Protein AF-A0A6B3E8D9-F1 (afdb_monomer)

Foldseek 3Di:
DKKFFPDDADDDDDDPDQAAAPVVVQVLLVQQLPFFPDPQSNQKDKDADPPHGHDWPDDDFFTWTWIAGPVGTIMIDTRGNDDDPCVLVVLVVVLVVLVPDPCVPDPDNDSTHMYDDPRGTD

Nearest PDB structures (foldseek):
  7e2d-assembly1_D  TM=2.843E-01  e=2.030E-01  Saccharomyces cerevisiae S288C
  3cue-assembly4_U  TM=2.759E-01  e=3.391E-01  unclassified
  6saw-assembly2_B  TM=3.234E-01  e=1.223E+00  Idiomarina sp. A28L
  5lly-assembly2_A  TM=3.400E-01  e=2.815E+00  Idiomarina sp. A28L
  5llw-assembly1_B  TM=3.382E-01  e=3.638E+00  Idiomarina sp. A28L

Structure (mmCIF, N/CA/C/O backbone):
data_AF-A0A6B3E8D9-F1
#
_entry.id   AF-A0A6B3E8D9-F1
#
loop_
_atom_site.group_PDB
_atom_site.id
_atom_site.type_symbol
_atom_site.label_atom_id
_atom_site.label_alt_id
_atom_site.label_comp_id
_atom_site.label_asym_id
_atom_site.label_entity_id
_atom_site.label_seq_id
_atom_site.pdbx_PDB_ins_code
_atom_site.Cartn_x
_atom_site.Cartn_y
_atom_site.Cartn_z
_atom_site.occupancy
_atom_site.B_iso_or_equiv
_atom_site.auth_seq_id
_atom_site.auth_comp_id
_atom_site.auth_asym_id
_atom_site.auth_atom_id
_atom_site.pdbx_PDB_model_num
ATOM 1 N N . MET A 1 1 ? 1.422 -7.094 -4.062 1.00 56.03 1 MET A N 1
ATOM 2 C CA . MET A 1 1 ? 1.363 -5.990 -3.077 1.00 56.03 1 MET A CA 1
ATOM 3 C C . MET A 1 1 ? 1.246 -6.602 -1.695 1.00 56.03 1 MET A C 1
ATOM 5 O O . MET A 1 1 ? 0.681 -7.675 -1.585 1.00 56.03 1 MET A O 1
ATOM 9 N N . ALA A 1 2 ? 1.763 -5.974 -0.646 1.00 54.03 2 ALA A N 1
ATOM 10 C CA . ALA A 1 2 ? 1.323 -6.332 0.703 1.00 54.03 2 ALA A CA 1
ATOM 11 C C . ALA A 1 2 ? 0.451 -5.210 1.257 1.00 54.03 2 ALA A C 1
ATOM 13 O O . ALA A 1 2 ? 0.807 -4.043 1.103 1.00 54.03 2 ALA A O 1
ATOM 14 N N . VAL A 1 3 ? -0.675 -5.566 1.863 1.00 51.75 3 VAL A N 1
ATOM 15 C CA . VAL A 1 3 ? -1.565 -4.630 2.547 1.00 51.75 3 VAL A CA 1
ATOM 16 C C . VAL A 1 3 ? -1.597 -5.002 4.023 1.00 51.75 3 VAL A C 1
ATOM 18 O O . VAL A 1 3 ? -1.634 -6.177 4.382 1.00 51.75 3 VAL A O 1
ATOM 21 N N . SER A 1 4 ? -1.534 -3.997 4.885 1.00 42.72 4 SER A N 1
ATOM 22 C CA . SER A 1 4 ? -1.821 -4.170 6.307 1.00 42.72 4 SER A CA 1
ATOM 23 C C . SER A 1 4 ? -3.238 -3.677 6.559 1.00 42.72 4 SER A C 1
ATOM 25 O O . SER A 1 4 ? -3.569 -2.570 6.136 1.00 42.72 4 SER A O 1
A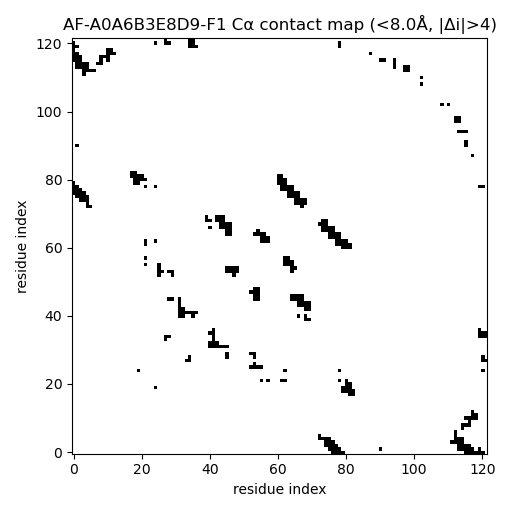TOM 27 N N . ALA A 1 5 ? -4.065 -4.546 7.132 1.00 44.09 5 ALA A N 1
ATOM 28 C CA . ALA A 1 5 ? -5.522 -4.491 7.114 1.00 44.09 5 ALA A CA 1
ATOM 29 C C . ALA A 1 5 ? -6.059 -5.389 8.228 1.00 44.09 5 ALA A C 1
ATOM 31 O O . ALA A 1 5 ? -5.557 -6.502 8.350 1.00 44.09 5 ALA A O 1
ATOM 32 N N . GLY A 1 6 ? -7.077 -4.967 8.979 1.00 41.78 6 GLY A N 1
ATOM 33 C CA . GLY A 1 6 ? -7.736 -5.868 9.927 1.00 41.78 6 GLY A CA 1
ATOM 34 C C . GLY A 1 6 ? -8.496 -6.984 9.199 1.00 41.78 6 GLY A C 1
ATOM 35 O O . GLY A 1 6 ? -9.549 -6.715 8.632 1.00 41.78 6 GLY A O 1
ATOM 36 N N . GLY A 1 7 ? -7.985 -8.219 9.245 1.00 40.53 7 GLY A N 1
ATOM 37 C CA . GLY A 1 7 ? -8.698 -9.442 8.834 1.00 40.53 7 GLY A CA 1
ATOM 38 C C . GLY A 1 7 ? -8.670 -9.888 7.349 1.00 40.53 7 GLY A C 1
ATOM 39 O O . GLY A 1 7 ? -9.105 -9.181 6.450 1.00 40.53 7 GLY A O 1
ATOM 40 N N . HIS A 1 8 ? -8.314 -11.171 7.163 1.00 40.09 8 HIS A N 1
ATOM 41 C CA . HIS A 1 8 ? -8.635 -12.093 6.042 1.00 40.09 8 HIS A CA 1
ATOM 42 C C . HIS A 1 8 ? -7.987 -11.874 4.640 1.00 40.09 8 HIS A C 1
ATOM 44 O O . HIS A 1 8 ? -7.452 -10.815 4.316 1.00 40.09 8 HIS A O 1
ATOM 50 N N . SER A 1 9 ? -7.888 -12.961 3.846 1.00 39.97 9 SER A N 1
ATOM 51 C CA . SER A 1 9 ? -6.823 -13.164 2.829 1.00 39.97 9 SER A CA 1
ATOM 52 C C . SER A 1 9 ? -7.181 -14.130 1.664 1.00 39.97 9 SER A C 1
ATOM 54 O O . SER A 1 9 ? -8.000 -15.024 1.844 1.00 39.97 9 SER A O 1
ATOM 56 N N . THR A 1 10 ? -6.552 -13.984 0.472 1.00 37.72 10 THR A N 1
ATOM 57 C CA . THR A 1 10 ? -6.539 -14.952 -0.678 1.00 37.72 10 THR A CA 1
ATOM 58 C C . THR A 1 10 ? -5.348 -14.719 -1.663 1.00 37.72 10 THR A C 1
ATOM 60 O O . THR A 1 10 ? -4.707 -13.670 -1.610 1.00 37.72 10 THR A O 1
ATOM 63 N N . THR A 1 11 ? -5.026 -15.688 -2.554 1.00 44.22 11 THR A N 1
ATOM 64 C CA . THR A 1 11 ? -3.674 -15.899 -3.177 1.00 44.22 11 THR A CA 1
ATOM 65 C C . THR A 1 11 ? -3.668 -16.201 -4.708 1.00 44.22 11 THR A C 1
ATOM 67 O O . THR A 1 11 ? -4.692 -16.614 -5.248 1.00 44.22 11 THR A O 1
ATOM 70 N N . GLY A 1 12 ? -2.508 -16.086 -5.397 1.00 35.38 12 GLY A N 1
ATOM 71 C CA . GLY A 1 12 ? -2.201 -16.568 -6.774 1.00 35.38 12 GLY A CA 1
ATOM 72 C C . GLY A 1 12 ? -1.876 -15.444 -7.787 1.00 35.38 12 GLY A C 1
ATOM 73 O O . GLY A 1 12 ? -2.414 -14.348 -7.659 1.00 35.38 12 GLY A O 1
ATOM 74 N N . ALA A 1 13 ? -1.070 -15.572 -8.857 1.00 40.97 13 ALA A N 1
ATOM 75 C CA . ALA A 1 13 ? -0.040 -16.544 -9.288 1.00 40.97 13 ALA A CA 1
ATOM 76 C C . ALA A 1 13 ? 0.950 -15.830 -10.279 1.00 40.97 13 ALA A C 1
ATOM 78 O O . ALA A 1 13 ? 0.708 -14.669 -10.622 1.00 40.97 13 ALA A O 1
ATOM 79 N N . SER A 1 14 ? 2.044 -16.454 -10.777 1.00 37.12 14 SER A N 1
ATOM 80 C CA . SER A 1 14 ? 3.209 -15.734 -11.380 1.00 37.12 14 SER A CA 1
ATOM 81 C C . SER A 1 14 ? 3.534 -15.945 -12.885 1.00 37.12 14 SER A C 1
ATOM 83 O O . SER A 1 14 ? 3.219 -16.967 -13.482 1.00 37.12 14 SER A O 1
ATOM 85 N N . GLY A 1 15 ? 4.240 -14.965 -13.466 1.00 38.22 15 GLY A N 1
ATOM 86 C CA . GLY A 1 15 ? 4.851 -14.914 -14.809 1.00 38.22 15 GLY A CA 1
ATOM 87 C C . GLY A 1 15 ? 5.818 -13.714 -14.866 1.00 38.22 15 GLY A C 1
ATOM 88 O O . GLY A 1 15 ? 5.693 -12.845 -14.002 1.00 38.22 15 GLY A O 1
ATOM 89 N N . VAL A 1 16 ? 6.782 -13.648 -15.806 1.00 46.34 16 VAL A N 1
ATOM 90 C CA . VAL A 1 16 ? 7.866 -12.623 -15.806 1.00 46.34 16 VAL A CA 1
ATOM 91 C C . VAL A 1 16 ? 7.307 -11.205 -15.998 1.00 46.34 16 VAL A C 1
ATOM 93 O O . VAL A 1 16 ? 7.222 -10.667 -17.100 1.00 46.34 16 VAL A O 1
ATOM 96 N N . ARG A 1 17 ? 6.898 -10.600 -14.882 1.00 53.25 17 ARG A N 1
ATOM 97 C CA . ARG A 1 17 ? 6.308 -9.270 -14.790 1.00 53.25 17 ARG A CA 1
ATOM 98 C C . ARG A 1 17 ? 7.426 -8.249 -14.640 1.00 53.25 17 ARG A C 1
ATOM 100 O O . ARG A 1 17 ? 8.130 -8.234 -13.633 1.00 53.25 17 ARG A O 1
ATOM 107 N N . LYS A 1 18 ? 7.540 -7.333 -15.602 1.00 69.06 18 LYS A N 1
ATOM 108 C CA . LYS A 1 18 ? 8.260 -6.076 -15.381 1.00 69.06 18 LYS A CA 1
ATOM 109 C C . LYS A 1 18 ? 7.515 -5.327 -14.271 1.00 69.06 18 LYS A C 1
ATOM 111 O O . LYS A 1 18 ? 6.381 -4.906 -14.479 1.00 69.06 18 LYS A O 1
ATOM 116 N N . PHE A 1 19 ? 8.109 -5.243 -13.081 1.00 78.6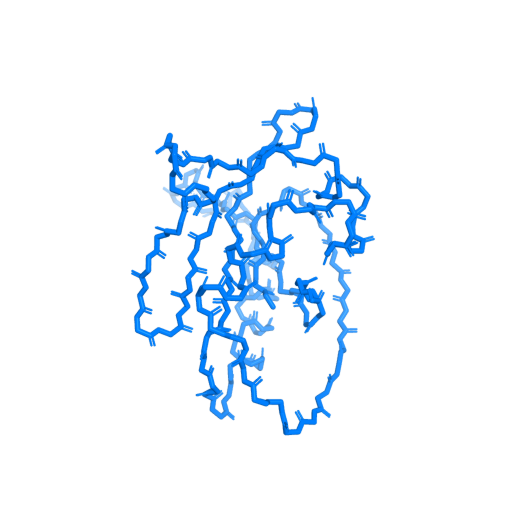9 19 PHE A N 1
ATOM 117 C CA . PHE A 1 19 ? 7.445 -4.644 -11.922 1.00 78.69 19 PHE A CA 1
ATOM 118 C C . PHE A 1 19 ? 7.119 -3.160 -12.187 1.00 78.69 19 PHE A C 1
ATOM 120 O O . PHE A 1 19 ? 7.975 -2.454 -12.732 1.00 78.69 19 PHE A O 1
ATOM 127 N N . PRO A 1 20 ? 5.920 -2.672 -11.809 1.00 87.06 20 PRO A N 1
ATOM 128 C CA . PRO A 1 20 ? 5.577 -1.260 -11.932 1.00 87.06 20 PRO A CA 1
ATOM 129 C C . PRO A 1 20 ? 6.521 -0.379 -11.110 1.00 87.06 20 PRO A C 1
ATOM 131 O O . PRO A 1 20 ? 6.980 -0.756 -10.029 1.00 87.06 20 PRO A O 1
ATOM 134 N N . THR A 1 21 ? 6.806 0.823 -11.605 1.00 89.25 21 THR A N 1
ATOM 135 C CA . THR A 1 21 ? 7.598 1.797 -10.846 1.00 89.25 21 THR A CA 1
ATOM 136 C C . THR A 1 21 ? 6.767 2.422 -9.722 1.00 89.25 21 THR A C 1
ATOM 138 O O . THR A 1 21 ? 5.537 2.378 -9.732 1.00 89.25 21 THR A O 1
ATOM 141 N N . GLY A 1 22 ? 7.430 3.085 -8.768 1.00 88.31 22 GLY A N 1
ATOM 142 C CA . GLY A 1 22 ? 6.733 3.874 -7.746 1.00 88.31 22 GLY A CA 1
ATOM 143 C C . GLY A 1 22 ? 5.823 4.963 -8.335 1.00 88.31 22 GLY A C 1
ATOM 144 O O . GLY A 1 22 ? 4.793 5.266 -7.741 1.00 88.31 22 GLY A O 1
ATOM 145 N N . ALA A 1 23 ? 6.165 5.494 -9.517 1.00 90.44 23 ALA A N 1
ATOM 146 C CA . ALA A 1 23 ? 5.342 6.457 -10.244 1.00 90.44 23 ALA A CA 1
ATOM 147 C C . ALA A 1 23 ? 4.082 5.807 -10.837 1.00 90.44 23 ALA A C 1
ATOM 149 O O . ALA A 1 23 ? 3.002 6.353 -10.661 1.00 90.44 23 ALA A O 1
ATOM 150 N N . ASN A 1 24 ? 4.184 4.611 -11.433 1.00 91.00 24 ASN A N 1
ATOM 151 C CA . ASN A 1 24 ? 3.007 3.890 -11.947 1.00 91.00 24 ASN A CA 1
ATOM 152 C C . ASN A 1 24 ? 2.016 3.545 -10.825 1.00 91.00 24 ASN A C 1
ATOM 154 O O . ASN A 1 24 ? 0.810 3.669 -10.999 1.00 91.00 24 ASN A O 1
ATOM 158 N N . TYR A 1 25 ? 2.516 3.178 -9.640 1.00 92.25 25 TYR A N 1
ATOM 159 C CA . TYR A 1 25 ? 1.650 2.998 -8.475 1.00 92.25 25 TYR A CA 1
ATOM 160 C C . TYR A 1 25 ? 1.014 4.312 -8.001 1.00 92.25 25 TYR A C 1
ATOM 162 O O . TYR A 1 25 ? -0.150 4.307 -7.622 1.00 92.25 25 TYR A O 1
ATOM 170 N N . ALA A 1 26 ? 1.740 5.435 -8.023 1.00 92.38 26 ALA A N 1
ATOM 171 C CA . ALA A 1 26 ? 1.182 6.742 -7.667 1.00 92.38 26 ALA A CA 1
ATOM 172 C C . ALA A 1 26 ? 0.161 7.261 -8.700 1.00 92.38 26 ALA A C 1
ATOM 174 O O . ALA A 1 26 ? -0.741 8.009 -8.344 1.00 92.38 26 ALA A O 1
ATOM 175 N N . GLU A 1 27 ? 0.286 6.867 -9.964 1.00 92.88 27 GLU A N 1
ATOM 176 C CA . GLU A 1 27 ? -0.687 7.125 -11.027 1.00 92.88 27 GLU A CA 1
ATOM 177 C C . GLU A 1 27 ? -1.970 6.316 -10.796 1.00 92.88 27 GLU A C 1
ATOM 179 O O . GLU A 1 27 ? -3.033 6.897 -10.590 1.00 92.88 27 GLU A O 1
ATOM 184 N N . ALA A 1 28 ? -1.867 4.988 -10.687 1.00 92.12 28 ALA A N 1
ATOM 185 C CA . ALA A 1 28 ? -3.018 4.113 -10.454 1.00 92.12 28 ALA A CA 1
ATOM 186 C C . ALA A 1 28 ? -3.761 4.420 -9.134 1.00 92.12 28 ALA A C 1
ATOM 188 O O . ALA A 1 28 ? -4.987 4.349 -9.071 1.00 92.12 28 ALA A O 1
ATOM 189 N N . LEU A 1 29 ? -3.047 4.830 -8.078 1.00 93.00 29 LEU A N 1
ATOM 190 C CA . LEU A 1 29 ? -3.635 5.213 -6.785 1.00 93.00 29 LEU A CA 1
ATOM 191 C C . LEU A 1 29 ? -4.333 6.589 -6.777 1.00 93.00 29 LEU A C 1
ATOM 193 O O . LEU A 1 29 ? -4.850 6.989 -5.731 1.00 93.00 29 LEU A O 1
ATOM 197 N N . GLN A 1 30 ? -4.376 7.310 -7.903 1.00 92.69 30 GLN A N 1
ATOM 198 C CA . GLN A 1 30 ? -5.319 8.424 -8.095 1.00 92.69 30 GLN A CA 1
ATOM 199 C C . GLN A 1 30 ? -6.747 7.927 -8.369 1.00 92.69 30 GLN A C 1
ATOM 201 O O . GLN A 1 30 ? -7.691 8.668 -8.112 1.00 92.69 30 GLN A O 1
ATOM 206 N N . HIS A 1 31 ? -6.891 6.664 -8.794 1.00 92.12 31 HIS A N 1
ATOM 207 C CA . HIS A 1 31 ? -8.161 5.998 -9.091 1.00 92.12 31 HIS A CA 1
ATOM 208 C C . HIS A 1 31 ? -8.307 4.663 -8.327 1.00 92.12 31 HIS A C 1
ATOM 210 O O . HIS A 1 31 ? -8.300 3.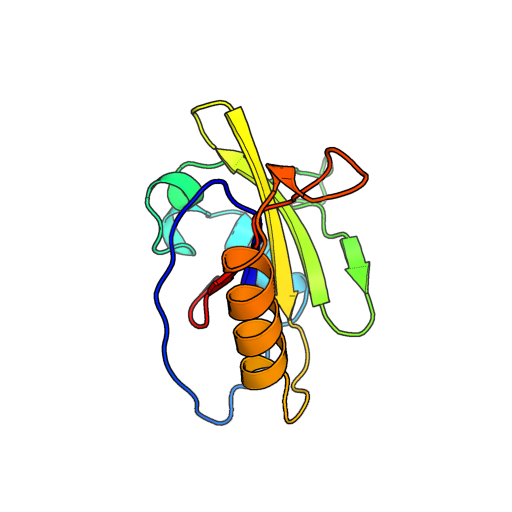592 -8.950 1.00 92.12 31 HIS A O 1
ATOM 216 N N . PRO A 1 32 ? -8.409 4.674 -6.976 1.00 90.88 32 PRO A N 1
ATOM 217 C CA . PRO A 1 32 ? -8.586 3.460 -6.168 1.00 90.88 32 PRO A CA 1
ATOM 218 C C . PRO A 1 32 ? -9.728 2.556 -6.654 1.00 90.88 32 PRO A C 1
ATOM 220 O O . PRO A 1 32 ? -9.607 1.331 -6.627 1.00 90.88 32 PRO A O 1
ATOM 223 N N . GLU A 1 33 ? -10.807 3.159 -7.151 1.00 89.88 33 GLU A N 1
ATOM 224 C CA . GLU A 1 33 ? -11.996 2.497 -7.682 1.00 89.88 33 GLU A CA 1
ATOM 225 C C . GLU A 1 33 ? -11.728 1.637 -8.927 1.00 89.88 33 GLU A C 1
ATOM 227 O O . GLU A 1 33 ? -12.473 0.692 -9.184 1.00 89.88 33 GLU A O 1
ATOM 232 N N . LEU A 1 34 ? -10.662 1.937 -9.678 1.00 88.38 34 LEU A N 1
ATOM 233 C CA . LEU A 1 34 ? -10.251 1.189 -10.869 1.00 88.38 34 LEU A CA 1
ATOM 234 C C . LEU A 1 34 ? -9.123 0.196 -10.576 1.00 88.38 34 LEU A C 1
ATOM 236 O O . LEU A 1 34 ? -9.024 -0.833 -11.242 1.00 88.38 34 LEU A O 1
ATOM 240 N N . CYS A 1 35 ? -8.255 0.506 -9.609 1.00 87.50 35 CYS A N 1
ATOM 241 C CA . CYS A 1 35 ? -6.997 -0.213 -9.435 1.00 87.50 35 CYS A CA 1
ATOM 242 C C . CYS A 1 35 ? -7.019 -1.294 -8.340 1.00 87.50 35 CYS A C 1
ATOM 244 O O . CYS A 1 35 ? -6.141 -2.156 -8.338 1.00 87.50 35 CYS A O 1
ATOM 246 N N . PHE A 1 36 ? -8.022 -1.313 -7.453 1.00 87.69 36 PHE A N 1
ATOM 247 C CA . PHE A 1 36 ? -8.215 -2.377 -6.458 1.00 87.69 36 PHE A CA 1
ATOM 248 C C . PHE A 1 36 ? -9.317 -3.374 -6.844 1.00 87.69 36 PHE A C 1
ATOM 250 O O . PHE A 1 36 ? -10.286 -3.034 -7.517 1.00 87.69 36 PHE A O 1
ATOM 257 N N . ARG A 1 37 ? -9.202 -4.617 -6.351 1.00 84.38 37 ARG A N 1
ATOM 258 C CA . ARG A 1 37 ? -10.282 -5.632 -6.385 1.00 84.38 37 ARG A CA 1
ATOM 259 C C . ARG A 1 37 ? -11.087 -5.712 -5.087 1.00 84.38 37 ARG A C 1
ATOM 261 O O . ARG A 1 37 ? -12.202 -6.218 -5.094 1.00 84.38 37 ARG A O 1
ATOM 268 N N . ASP A 1 38 ? -10.493 -5.261 -3.989 1.00 85.12 38 ASP A N 1
ATOM 269 C CA . ASP A 1 38 ? -11.114 -5.205 -2.670 1.00 85.12 38 ASP A CA 1
ATOM 270 C C . ASP A 1 38 ? -12.060 -3.997 -2.597 1.00 85.12 38 ASP A C 1
ATOM 272 O O . ASP A 1 38 ? -11.665 -2.877 -2.930 1.00 85.12 38 ASP A O 1
ATOM 276 N N . ALA A 1 39 ? -13.313 -4.230 -2.199 1.00 85.69 39 ALA A N 1
ATOM 277 C CA . ALA A 1 39 ? -14.375 -3.226 -2.253 1.00 85.69 39 ALA A CA 1
ATOM 278 C C . ALA A 1 39 ? -14.196 -2.082 -1.239 1.00 85.69 39 ALA A C 1
ATOM 280 O O . ALA A 1 39 ? -14.687 -0.974 -1.481 1.00 85.69 39 ALA A O 1
ATOM 281 N N . ASP A 1 40 ? -13.488 -2.322 -0.134 1.00 86.06 40 ASP A N 1
ATOM 282 C CA . ASP A 1 40 ? -13.205 -1.296 0.865 1.00 86.06 40 ASP A CA 1
ATOM 283 C C . ASP A 1 40 ? -12.003 -0.457 0.424 1.00 86.06 40 ASP A C 1
ATOM 285 O O . ASP A 1 40 ? -12.075 0.776 0.453 1.00 86.06 40 ASP A O 1
ATOM 289 N N . LEU A 1 41 ? -10.954 -1.090 -0.122 1.00 88.06 41 LEU A N 1
ATOM 290 C CA . LEU A 1 41 ? -9.825 -0.381 -0.740 1.00 88.06 41 LEU A CA 1
ATOM 291 C C . LEU A 1 41 ? -10.254 0.470 -1.947 1.00 88.06 41 LEU A C 1
ATOM 293 O O . LEU A 1 41 ? -9.820 1.617 -2.054 1.00 88.06 41 LEU A O 1
ATOM 297 N N . GLN A 1 42 ? -11.152 -0.031 -2.805 1.00 90.88 42 GLN A N 1
ATOM 298 C CA . GLN A 1 42 ? -11.749 0.729 -3.919 1.00 90.88 42 GLN A CA 1
ATOM 299 C C . GLN A 1 42 ? -12.428 2.030 -3.469 1.00 90.88 42 GLN A C 1
ATOM 301 O O . GLN A 1 42 ? -12.528 2.985 -4.234 1.00 90.88 42 GLN A O 1
ATOM 306 N N . ARG A 1 43 ? -12.933 2.066 -2.232 1.00 91.25 43 ARG A N 1
ATOM 307 C CA . ARG A 1 43 ? -13.659 3.204 -1.650 1.00 91.25 43 ARG A CA 1
ATOM 308 C C . ARG A 1 43 ? -12.801 4.021 -0.684 1.00 91.25 43 ARG A C 1
ATOM 310 O O . ARG A 1 43 ? -13.331 4.931 -0.039 1.00 91.25 43 ARG A O 1
ATOM 317 N N . GLY A 1 44 ? -11.518 3.683 -0.559 1.00 91.12 44 GLY A N 1
ATOM 318 C CA . GLY A 1 44 ? -10.581 4.290 0.371 1.00 91.12 44 GLY A CA 1
ATOM 319 C C . GLY A 1 44 ? -9.876 5.527 -0.176 1.00 91.12 44 GLY A C 1
ATOM 320 O O . GLY A 1 44 ? -9.536 5.631 -1.351 1.00 91.12 44 GLY A O 1
ATOM 321 N N . THR A 1 45 ? -9.594 6.465 0.720 1.00 94.75 45 THR A N 1
ATOM 322 C CA . THR A 1 45 ? -8.871 7.701 0.424 1.00 94.75 45 THR A CA 1
ATOM 323 C C . THR A 1 45 ? -7.371 7.473 0.577 1.00 94.75 45 THR A C 1
ATOM 325 O O . THR A 1 45 ? -6.867 7.289 1.690 1.00 94.75 45 THR A O 1
ATOM 328 N N . VAL A 1 46 ? -6.629 7.526 -0.529 1.00 94.81 46 VAL A N 1
ATOM 329 C CA . VAL A 1 46 ? -5.158 7.507 -0.512 1.00 94.81 46 VAL A CA 1
ATOM 330 C C . VAL A 1 46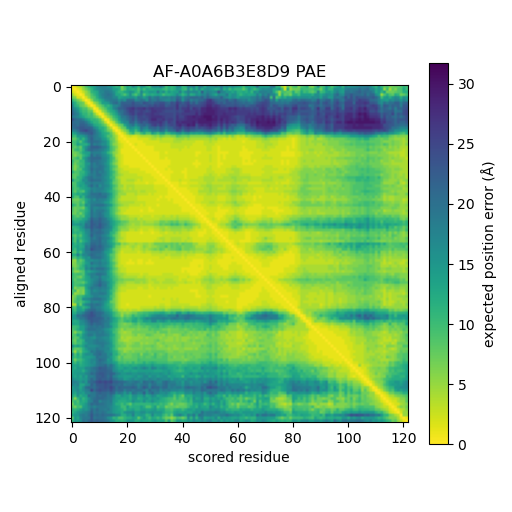 ? -4.629 8.857 -0.020 1.00 94.81 46 VAL A C 1
ATOM 332 O O . VAL A 1 46 ? -5.072 9.917 -0.464 1.00 94.81 46 VAL A O 1
ATOM 335 N N . ARG A 1 47 ? -3.652 8.839 0.892 1.00 95.12 47 ARG A N 1
ATOM 336 C CA . ARG A 1 47 ? -3.003 10.045 1.421 1.00 95.12 47 ARG A CA 1
ATOM 337 C C . ARG A 1 47 ? -2.268 10.786 0.305 1.00 95.12 47 ARG A C 1
ATOM 339 O O . ARG A 1 47 ? -1.313 10.260 -0.258 1.00 95.12 47 ARG A O 1
ATOM 346 N N . GLN A 1 48 ? -2.647 12.036 0.072 1.00 93.94 48 GLN A N 1
ATOM 347 C CA . GLN A 1 48 ? -2.035 12.910 -0.930 1.00 93.94 48 GLN A CA 1
ATOM 348 C C . GLN A 1 48 ? -0.897 13.770 -0.346 1.00 93.94 48 GLN A C 1
ATOM 350 O O . GLN A 1 48 ? -0.820 14.006 0.865 1.00 93.94 48 GLN A O 1
ATOM 355 N N . VAL A 1 49 ? -0.034 14.279 -1.223 1.00 91.00 49 VAL A N 1
ATOM 356 C CA . VAL A 1 49 ? 0.718 15.526 -1.041 1.00 91.00 49 VAL A CA 1
ATOM 357 C C . VAL A 1 49 ? 0.016 16.599 -1.884 1.00 91.00 49 VAL A C 1
ATOM 359 O O . VAL A 1 49 ? -0.326 16.309 -3.032 1.00 91.00 49 VAL A O 1
ATOM 362 N N . PRO A 1 50 ? -0.199 17.829 -1.377 1.00 89.62 50 PRO A N 1
ATOM 363 C CA . PRO A 1 50 ? -0.748 18.915 -2.187 1.00 89.62 50 PRO A CA 1
ATOM 364 C C . PRO A 1 50 ? 0.040 19.091 -3.492 1.00 89.62 50 PRO A C 1
ATOM 366 O O . PRO A 1 50 ? 1.269 19.077 -3.470 1.00 89.62 50 PRO A O 1
ATOM 369 N N . VAL A 1 51 ? -0.669 19.238 -4.616 1.00 85.81 51 VAL A N 1
ATOM 370 C CA . VAL A 1 51 ? -0.133 19.367 -5.991 1.00 85.81 51 VAL A CA 1
ATOM 371 C C . VAL A 1 51 ? 0.596 18.124 -6.545 1.00 85.81 51 VAL A C 1
ATOM 373 O O . VAL A 1 51 ? 0.538 17.893 -7.746 1.00 85.81 51 VAL A O 1
ATOM 376 N N . LEU A 1 52 ? 1.237 17.296 -5.713 1.00 85.62 52 LEU A N 1
ATOM 377 C CA . LEU A 1 52 ? 2.086 16.174 -6.158 1.00 85.62 52 LEU A CA 1
ATOM 378 C C . LEU A 1 52 ? 1.394 14.793 -6.177 1.00 85.62 52 LEU A C 1
ATOM 380 O O . LEU A 1 52 ? 2.035 13.803 -6.525 1.00 85.62 52 LEU A O 1
ATOM 384 N N . GLY A 1 53 ? 0.113 14.704 -5.808 1.00 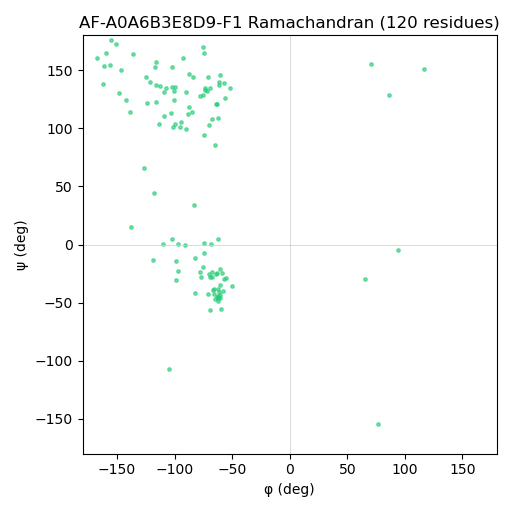91.81 53 GLY A N 1
ATOM 385 C CA . GLY A 1 53 ? -0.661 13.456 -5.864 1.00 91.81 53 GLY A CA 1
ATOM 386 C C . GLY A 1 53 ? -0.338 12.464 -4.731 1.00 91.81 53 GLY A C 1
ATOM 387 O O . GLY A 1 53 ? 0.076 12.885 -3.642 1.00 91.81 53 GLY A O 1
ATOM 388 N N . PRO A 1 54 ? -0.553 11.146 -4.927 1.00 94.44 54 PRO A N 1
ATOM 389 C CA . PRO A 1 54 ? -0.412 10.144 -3.871 1.00 94.44 54 PRO A CA 1
ATOM 390 C C . PRO A 1 54 ? 0.967 10.127 -3.205 1.00 94.44 54 PRO A C 1
ATOM 392 O O . PRO A 1 54 ? 2.008 9.977 -3.846 1.00 94.44 54 PRO A O 1
ATOM 395 N N . LYS A 1 55 ? 0.981 10.233 -1.871 1.00 94.44 55 LYS A N 1
ATOM 396 C CA . LYS A 1 55 ? 2.209 10.314 -1.078 1.00 94.44 55 LYS A CA 1
ATOM 397 C C . LYS A 1 55 ? 2.901 8.957 -0.979 1.00 94.44 55 LYS A C 1
ATOM 399 O O . LYS A 1 55 ? 2.643 8.186 -0.052 1.00 94.44 55 LYS A O 1
ATOM 404 N N . ALA A 1 56 ? 3.843 8.716 -1.882 1.00 92.88 56 ALA A N 1
ATOM 405 C CA . ALA A 1 56 ? 4.787 7.615 -1.767 1.00 92.88 56 ALA A CA 1
ATOM 406 C C . ALA A 1 56 ? 5.783 7.840 -0.612 1.00 92.88 56 ALA A C 1
ATOM 408 O O . ALA A 1 56 ? 6.388 8.904 -0.478 1.00 92.88 56 ALA A O 1
ATOM 409 N N . ILE A 1 57 ? 6.010 6.796 0.180 1.00 93.25 57 ILE A N 1
ATOM 410 C CA . ILE A 1 57 ? 7.185 6.613 1.035 1.00 93.25 57 ILE A CA 1
ATOM 411 C C . ILE A 1 57 ? 8.086 5.627 0.284 1.00 93.25 57 ILE A C 1
ATOM 413 O O . ILE A 1 57 ? 7.798 4.430 0.224 1.00 93.25 57 ILE A O 1
ATOM 417 N N . SER A 1 58 ? 9.118 6.135 -0.385 1.00 85.81 58 SER A N 1
ATOM 418 C CA . SER A 1 58 ? 9.971 5.359 -1.288 1.00 85.81 58 SER A CA 1
ATOM 419 C C . SER A 1 58 ? 11.086 4.603 -0.557 1.00 85.81 58 SER A C 1
ATOM 421 O O . SER A 1 58 ? 11.679 5.093 0.401 1.00 85.81 58 SER A O 1
ATOM 423 N N . GLY A 1 59 ? 11.411 3.407 -1.050 1.00 83.50 59 GLY A N 1
ATOM 424 C CA . GLY A 1 59 ? 12.575 2.627 -0.637 1.00 83.50 59 GLY A CA 1
ATOM 425 C C . GLY A 1 59 ? 13.095 1.740 -1.773 1.00 83.50 59 GLY A C 1
ATOM 426 O O . GLY A 1 59 ? 12.460 1.607 -2.817 1.00 83.50 59 GLY A O 1
ATOM 427 N N . ASN A 1 60 ? 14.247 1.094 -1.569 1.00 84.06 60 ASN A N 1
ATOM 428 C CA . ASN A 1 60 ? 14.974 0.364 -2.625 1.00 84.06 60 ASN A CA 1
ATOM 429 C C . ASN A 1 60 ? 14.186 -0.784 -3.304 1.00 84.06 60 ASN A C 1
ATOM 431 O O . ASN A 1 60 ? 14.493 -1.155 -4.435 1.00 84.06 60 ASN A O 1
ATOM 435 N N . PHE A 1 61 ? 13.192 -1.362 -2.621 1.00 83.50 61 PHE A N 1
ATOM 436 C CA . PHE A 1 61 ? 12.431 -2.531 -3.097 1.00 83.50 61 PHE A CA 1
ATOM 437 C C . PHE A 1 61 ? 10.928 -2.273 -3.283 1.00 83.50 61 PHE A C 1
ATOM 439 O O . PHE A 1 61 ? 10.223 -3.120 -3.834 1.00 83.50 61 PHE A O 1
ATOM 446 N N . ALA A 1 62 ? 10.414 -1.155 -2.765 1.00 89.50 62 ALA A N 1
ATOM 447 C CA . ALA A 1 62 ? 8.990 -0.847 -2.764 1.00 89.50 62 ALA A CA 1
ATOM 448 C C . ALA A 1 62 ? 8.736 0.648 -2.536 1.00 89.50 62 ALA A C 1
ATOM 450 O O . ALA A 1 62 ? 9.498 1.309 -1.830 1.00 89.50 62 ALA A O 1
ATOM 451 N N . SER A 1 63 ? 7.607 1.131 -3.043 1.00 92.12 63 SER A N 1
ATOM 452 C CA . SER A 1 63 ? 6.962 2.357 -2.570 1.00 92.12 63 SER A CA 1
ATOM 453 C C . SER A 1 63 ? 5.814 1.979 -1.638 1.00 92.12 63 SER A C 1
ATOM 455 O O . SER A 1 63 ? 5.054 1.060 -1.937 1.00 92.12 63 SER A O 1
ATOM 457 N N . VAL A 1 64 ? 5.693 2.664 -0.502 1.00 92.81 64 VAL A N 1
ATOM 458 C CA . VAL A 1 64 ? 4.595 2.464 0.453 1.00 92.81 64 VAL A CA 1
ATOM 459 C C . VAL A 1 64 ? 3.656 3.662 0.417 1.00 92.81 64 VAL A C 1
ATOM 461 O O . VAL A 1 64 ? 4.110 4.797 0.520 1.00 92.81 64 VAL A O 1
ATOM 464 N N . PHE A 1 65 ? 2.355 3.416 0.310 1.00 93.38 65 PHE A N 1
ATOM 465 C CA . PHE A 1 65 ? 1.319 4.450 0.359 1.00 93.38 65 PHE A CA 1
ATOM 466 C C . PHE A 1 65 ? 0.413 4.227 1.572 1.00 93.38 65 PHE A C 1
ATOM 468 O O . PHE A 1 65 ? 0.258 3.100 2.042 1.00 93.38 65 PHE A O 1
ATOM 475 N N . SER A 1 66 ? -0.186 5.296 2.094 1.00 93.38 66 SER A N 1
ATOM 476 C CA . SER A 1 66 ? -1.208 5.199 3.143 1.00 93.38 66 SER A CA 1
ATOM 477 C C . SER A 1 66 ? -2.591 5.353 2.524 1.00 93.38 66 SER A C 1
ATOM 479 O O . SER A 1 66 ? -2.809 6.314 1.790 1.00 93.38 66 SER A O 1
ATOM 481 N N . LEU A 1 67 ? -3.521 4.466 2.860 1.00 93.06 67 LEU A N 1
ATOM 482 C CA . LEU A 1 67 ? -4.934 4.556 2.483 1.00 93.06 67 LEU A CA 1
ATOM 483 C C . LEU A 1 67 ? -5.794 4.499 3.750 1.00 93.06 67 LEU A C 1
ATOM 485 O O . LEU A 1 67 ? -5.434 3.817 4.708 1.00 93.06 67 LEU A O 1
ATOM 489 N N . THR A 1 68 ? -6.901 5.237 3.782 1.00 93.06 68 THR A N 1
ATOM 490 C CA . THR A 1 68 ? -7.914 5.132 4.842 1.00 93.06 68 THR A CA 1
ATOM 491 C C . THR A 1 68 ? -9.276 4.844 4.219 1.00 93.06 68 THR A C 1
ATOM 493 O O . THR A 1 68 ? -9.737 5.604 3.371 1.00 93.06 68 THR A O 1
ATOM 496 N N . THR A 1 69 ? -9.892 3.734 4.613 1.00 90.62 69 THR A N 1
ATOM 497 C CA . THR A 1 69 ? -11.219 3.281 4.170 1.00 90.62 69 THR A CA 1
ATOM 498 C C . THR A 1 69 ? -12.337 4.091 4.836 1.00 90.62 69 THR A C 1
ATOM 500 O O . THR A 1 69 ? -12.089 4.917 5.718 1.00 90.62 69 THR A O 1
ATOM 503 N N . ARG A 1 70 ? -13.586 3.920 4.378 1.00 88.88 70 ARG A N 1
ATOM 504 C CA . ARG A 1 70 ? -14.729 4.755 4.814 1.00 88.88 70 ARG A CA 1
ATOM 505 C C . ARG A 1 70 ? -15.134 4.568 6.277 1.00 88.88 70 ARG A C 1
ATOM 507 O O . ARG A 1 70 ? -15.659 5.500 6.874 1.00 88.88 70 ARG A O 1
ATOM 514 N N . ASP A 1 71 ? -14.891 3.388 6.827 1.00 88.19 71 ASP A N 1
ATOM 515 C CA . ASP A 1 71 ? -15.035 3.040 8.244 1.00 88.19 71 ASP A CA 1
ATOM 516 C C . ASP A 1 71 ? -13.912 3.624 9.131 1.00 88.19 71 ASP A C 1
ATOM 518 O O . ASP A 1 71 ? -13.983 3.554 10.354 1.00 88.19 71 ASP A O 1
ATOM 522 N N . GLY A 1 72 ? -12.886 4.233 8.526 1.00 85.75 72 GLY A N 1
ATOM 523 C CA . GLY A 1 72 ? -11.751 4.845 9.214 1.00 85.75 72 GLY A CA 1
ATOM 524 C C . GLY A 1 72 ? -10.534 3.933 9.382 1.00 85.75 72 GLY A C 1
ATOM 525 O O . GLY A 1 72 ? -9.486 4.426 9.818 1.00 85.75 72 GLY A O 1
ATOM 526 N N . GLN A 1 73 ? -10.613 2.652 9.000 1.00 86.31 73 GLN A N 1
ATOM 527 C CA . GLN A 1 73 ? -9.466 1.746 9.061 1.00 86.31 73 GLN A CA 1
ATOM 528 C C . GLN A 1 73 ? -8.327 2.261 8.162 1.00 86.31 73 GLN A C 1
ATOM 530 O O . GLN A 1 73 ? -8.531 2.824 7.083 1.00 86.31 73 GLN A O 1
ATOM 535 N N . ARG A 1 74 ? -7.080 2.141 8.636 1.00 88.69 74 ARG A N 1
ATOM 536 C CA . ARG A 1 74 ? -5.892 2.644 7.931 1.00 88.69 74 ARG A CA 1
ATOM 537 C C . ARG A 1 74 ? -5.007 1.501 7.464 1.00 88.69 74 ARG A C 1
ATOM 539 O O . ARG A 1 74 ? -4.720 0.579 8.218 1.00 88.69 74 ARG A O 1
ATOM 546 N N . TYR A 1 75 ? -4.543 1.636 6.228 1.00 88.19 75 TYR A N 1
ATOM 547 C CA . TYR A 1 75 ? -3.800 0.635 5.488 1.00 88.19 75 TYR A CA 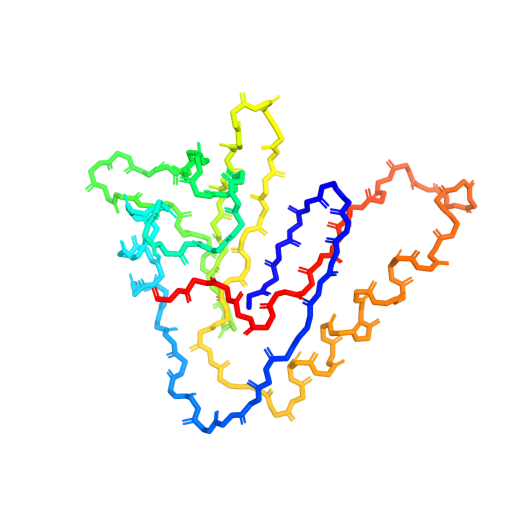1
ATOM 548 C C . TYR A 1 75 ? -2.438 1.182 5.074 1.00 88.19 75 TYR A C 1
ATOM 550 O O . TYR A 1 75 ? -2.314 2.330 4.630 1.00 88.19 75 TYR A O 1
ATOM 558 N N . ALA A 1 76 ? -1.419 0.331 5.169 1.00 89.88 76 ALA A N 1
ATOM 559 C CA . ALA A 1 76 ? -0.127 0.540 4.527 1.00 89.88 76 ALA A CA 1
ATOM 560 C C . ALA A 1 76 ? -0.045 -0.349 3.279 1.00 89.88 76 ALA A C 1
ATOM 562 O O . ALA A 1 76 ? -0.023 -1.575 3.378 1.00 89.88 76 ALA A O 1
ATOM 563 N N . LEU A 1 77 ? -0.008 0.280 2.106 1.00 89.12 77 LEU A N 1
ATOM 564 C CA . LEU A 1 77 ? 0.026 -0.370 0.798 1.00 89.12 77 LEU A CA 1
ATOM 565 C C . LEU A 1 77 ? 1.480 -0.485 0.333 1.00 89.12 77 LEU A C 1
ATOM 567 O O . LEU A 1 77 ? 2.063 0.496 -0.123 1.00 89.12 77 LEU A O 1
ATOM 571 N N . LYS A 1 78 ? 2.093 -1.663 0.467 1.00 88.94 78 LYS A N 1
ATOM 572 C CA . LYS A 1 78 ? 3.476 -1.927 0.045 1.00 88.94 78 LYS A CA 1
ATOM 573 C C . LYS A 1 78 ? 3.514 -2.422 -1.399 1.00 88.94 78 LYS A C 1
ATOM 575 O O . LYS A 1 78 ? 3.294 -3.606 -1.690 1.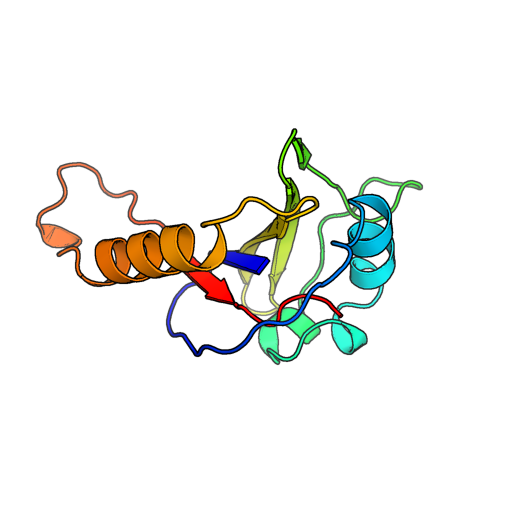00 88.94 78 LYS A O 1
ATOM 580 N N . CYS A 1 79 ? 3.821 -1.500 -2.300 1.00 87.69 79 CYS A N 1
ATOM 581 C CA . CYS A 1 79 ? 3.882 -1.702 -3.739 1.00 87.69 79 CYS A CA 1
ATOM 582 C C . CYS A 1 79 ? 5.326 -2.030 -4.151 1.00 87.69 79 CYS A C 1
ATOM 584 O O . CYS A 1 79 ? 6.191 -1.157 -4.128 1.00 87.69 79 CYS A O 1
ATOM 586 N N . PHE A 1 80 ? 5.615 -3.294 -4.472 1.00 86.69 80 PHE A N 1
ATOM 587 C CA . PHE A 1 80 ? 6.966 -3.733 -4.844 1.00 86.69 80 PHE A CA 1
ATOM 588 C C . PHE A 1 80 ? 7.355 -3.210 -6.225 1.00 86.69 80 PHE A C 1
ATOM 590 O O . PHE A 1 80 ? 6.585 -3.349 -7.164 1.00 86.69 80 PHE A O 1
ATOM 597 N N . THR A 1 81 ? 8.553 -2.643 -6.357 1.00 86.56 81 THR A N 1
ATOM 598 C CA . THR A 1 81 ? 8.995 -1.944 -7.581 1.00 86.56 81 THR A CA 1
ATOM 599 C C . THR A 1 81 ? 10.088 -2.677 -8.355 1.00 86.56 81 THR A C 1
ATOM 601 O O . THR A 1 81 ? 10.578 -2.188 -9.372 1.00 86.56 81 THR A O 1
ATOM 604 N N . ARG A 1 82 ? 10.515 -3.844 -7.864 1.00 81.31 82 ARG A N 1
ATOM 605 C CA . ARG A 1 82 ? 11.587 -4.669 -8.431 1.00 81.31 82 ARG A CA 1
ATOM 606 C C . ARG A 1 82 ? 11.266 -6.135 -8.185 1.00 81.31 82 ARG A C 1
ATOM 608 O O . ARG A 1 82 ? 10.672 -6.458 -7.156 1.00 81.31 82 ARG A O 1
ATOM 615 N N . ASP A 1 83 ? 11.725 -7.005 -9.077 1.00 71.50 83 ASP A N 1
ATOM 616 C CA . ASP A 1 83 ? 11.758 -8.432 -8.779 1.00 71.50 83 ASP A CA 1
ATOM 617 C C . ASP A 1 83 ? 12.844 -8.722 -7.730 1.00 71.50 83 ASP A C 1
ATOM 619 O O . ASP A 1 83 ? 13.912 -8.102 -7.712 1.00 71.50 83 ASP A O 1
ATOM 623 N N . ALA A 1 84 ? 12.556 -9.675 -6.855 1.00 64.75 84 ALA A N 1
ATOM 624 C CA . ALA A 1 84 ? 13.527 -10.343 -6.012 1.00 64.75 84 ALA A CA 1
ATOM 625 C C . ALA A 1 84 ? 13.083 -11.806 -5.933 1.00 64.75 84 ALA A C 1
ATOM 627 O O . ALA A 1 84 ? 11.960 -12.085 -5.513 1.00 64.75 84 ALA A O 1
ATOM 628 N N . SER A 1 85 ? 13.971 -12.730 -6.301 1.00 58.78 85 SER A N 1
ATOM 629 C CA . SER A 1 85 ? 13.680 -14.120 -6.708 1.00 58.78 85 SER A CA 1
ATOM 630 C C . SER A 1 85 ? 13.028 -15.048 -5.665 1.00 58.78 85 SER A C 1
ATOM 632 O O . SER A 1 85 ? 12.824 -16.227 -5.931 1.00 58.78 85 SER A O 1
ATOM 634 N N . ALA A 1 86 ? 12.664 -14.532 -4.491 1.00 69.44 86 ALA A N 1
ATOM 635 C CA . ALA A 1 86 ? 11.888 -15.232 -3.468 1.00 69.44 86 ALA A CA 1
ATOM 636 C C . ALA A 1 86 ? 10.805 -14.342 -2.819 1.00 69.44 86 ALA A C 1
ATOM 638 O O . ALA A 1 86 ? 10.312 -14.659 -1.739 1.00 69.44 86 ALA A O 1
ATOM 639 N N . MET A 1 87 ? 10.457 -13.188 -3.404 1.00 74.44 87 MET A N 1
ATOM 640 C CA . MET A 1 87 ? 9.666 -12.166 -2.707 1.00 74.44 87 MET A CA 1
ATOM 641 C C . MET A 1 87 ? 8.241 -12.624 -2.385 1.00 74.44 87 MET A C 1
ATOM 643 O O . MET A 1 87 ? 7.802 -12.412 -1.256 1.00 74.44 87 MET A O 1
ATOM 647 N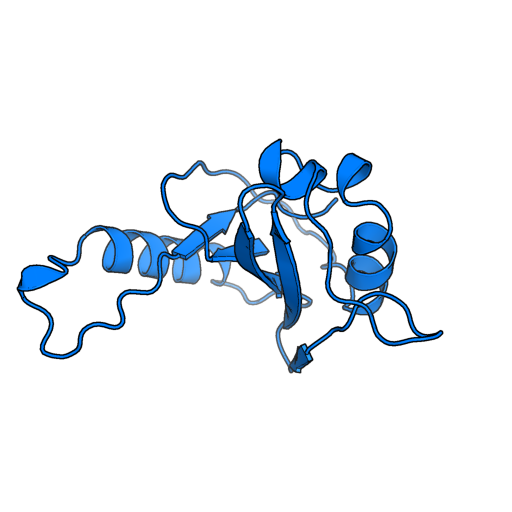 N . SER A 1 88 ? 7.557 -13.295 -3.320 1.00 72.94 88 SER A N 1
ATOM 648 C CA . SER A 1 88 ? 6.224 -13.869 -3.068 1.00 72.94 88 SER A CA 1
ATOM 649 C C . SER A 1 88 ? 6.282 -14.886 -1.921 1.00 72.94 88 SER A C 1
ATOM 651 O O . SER A 1 88 ? 5.658 -14.679 -0.883 1.00 72.94 88 SER A O 1
ATOM 653 N N . SER A 1 89 ? 7.152 -15.898 -2.027 1.00 78.88 89 SER A N 1
ATOM 654 C CA . SER A 1 89 ? 7.328 -16.942 -1.007 1.00 78.88 89 SER A CA 1
ATOM 655 C C . SER A 1 89 ? 7.702 -16.385 0.370 1.00 78.88 89 SER A C 1
ATOM 657 O O . SER A 1 89 ? 7.178 -16.841 1.383 1.00 78.88 89 SER A O 1
ATOM 659 N N . ARG A 1 90 ? 8.568 -15.362 0.428 1.00 82.88 90 ARG A N 1
ATOM 660 C CA . ARG A 1 90 ? 8.952 -14.701 1.684 1.00 82.88 90 ARG A CA 1
ATOM 661 C C . ARG A 1 90 ? 7.781 -13.980 2.344 1.00 82.88 90 ARG A C 1
ATOM 663 O O . ARG A 1 90 ? 7.612 -14.118 3.550 1.00 82.88 90 ARG A O 1
ATOM 670 N N . TYR A 1 91 ? 6.993 -13.204 1.598 1.00 80.19 91 TYR A N 1
ATOM 671 C CA . TYR A 1 91 ? 5.863 -12.482 2.193 1.00 80.19 91 TYR A CA 1
ATOM 672 C C . TYR A 1 91 ? 4.653 -13.378 2.461 1.00 80.19 91 TYR A C 1
ATOM 674 O O . TYR A 1 91 ? 3.944 -13.117 3.428 1.00 80.19 91 TYR A O 1
ATOM 682 N N . ALA A 1 92 ? 4.467 -14.460 1.702 1.00 79.31 92 ALA A N 1
ATOM 683 C CA . ALA A 1 92 ? 3.518 -15.518 2.036 1.00 79.31 92 ALA A CA 1
ATOM 684 C C . ALA A 1 92 ? 3.889 -16.198 3.367 1.00 79.31 92 ALA A C 1
ATOM 686 O O . ALA A 1 92 ? 3.048 -16.281 4.258 1.00 79.31 92 ALA A O 1
ATOM 687 N N . ALA A 1 93 ? 5.157 -16.590 3.549 1.00 84.62 93 ALA A N 1
ATOM 688 C CA . ALA A 1 93 ? 5.638 -17.170 4.804 1.00 84.62 93 ALA A CA 1
ATOM 689 C C . ALA A 1 93 ? 5.488 -16.200 5.990 1.00 84.62 93 ALA A C 1
ATOM 691 O O . ALA A 1 93 ? 4.961 -16.586 7.026 1.00 84.62 93 ALA A O 1
ATOM 692 N N . VAL A 1 94 ? 5.871 -14.925 5.827 1.00 83.38 94 VAL A N 1
ATOM 693 C CA . VAL A 1 94 ? 5.681 -13.894 6.868 1.00 83.38 94 VAL A CA 1
ATOM 694 C C . VAL A 1 94 ? 4.199 -13.700 7.209 1.00 83.38 94 VAL A C 1
ATOM 696 O O . VAL A 1 94 ? 3.865 -13.625 8.385 1.00 83.38 94 VAL A O 1
ATOM 699 N N . SER A 1 95 ? 3.309 -13.650 6.212 1.00 80.81 95 SER A N 1
ATOM 700 C CA . SER A 1 95 ? 1.861 -13.513 6.431 1.00 80.81 95 SER A CA 1
ATOM 701 C C . SER A 1 95 ? 1.293 -14.709 7.202 1.00 80.81 95 SER A C 1
ATOM 703 O O . SER A 1 95 ? 0.619 -14.506 8.208 1.00 80.81 95 SER A O 1
ATOM 705 N N . ALA A 1 96 ? 1.656 -15.937 6.817 1.00 83.06 96 ALA A N 1
ATOM 706 C CA . ALA A 1 96 ? 1.245 -17.152 7.518 1.00 83.06 96 ALA A CA 1
ATOM 707 C C . ALA A 1 96 ? 1.772 -17.209 8.964 1.00 83.06 96 ALA A C 1
ATOM 709 O O . ALA A 1 96 ? 1.018 -17.530 9.878 1.00 83.06 96 ALA A O 1
ATOM 710 N N . THR A 1 97 ? 3.045 -16.861 9.198 1.00 84.44 97 THR A N 1
ATOM 711 C CA . THR A 1 97 ? 3.615 -16.825 10.554 1.00 84.44 97 THR A CA 1
ATOM 712 C C . THR A 1 97 ? 2.922 -15.786 11.430 1.00 84.44 97 THR A C 1
ATOM 714 O O . THR A 1 97 ? 2.578 -16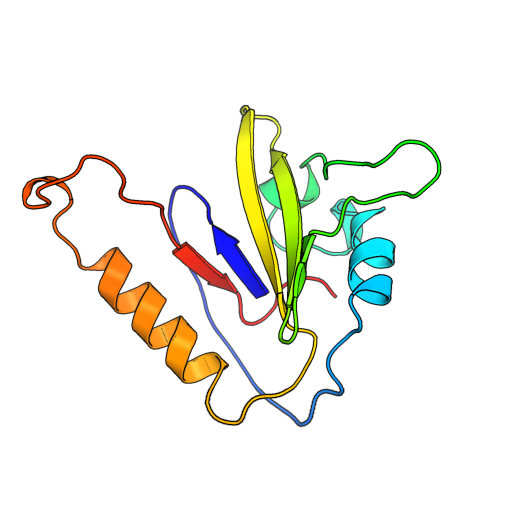.108 12.560 1.00 84.44 97 THR A O 1
ATOM 717 N N . LEU A 1 98 ? 2.686 -14.568 10.927 1.00 81.62 98 LEU A N 1
ATOM 718 C CA . LEU A 1 98 ? 2.024 -13.510 11.700 1.00 81.62 98 LEU A CA 1
ATOM 719 C C . LEU A 1 98 ? 0.562 -13.853 12.027 1.00 81.62 98 LEU A C 1
ATOM 721 O O . LEU A 1 98 ? 0.130 -13.596 13.144 1.00 81.62 98 LEU A O 1
ATOM 725 N N . GLN A 1 99 ? -0.169 -14.482 11.101 1.00 80.38 99 GLN A N 1
ATOM 726 C CA . GLN A 1 99 ? -1.548 -14.946 11.325 1.00 80.38 99 GLN A CA 1
ATOM 727 C C . GLN A 1 99 ? -1.649 -16.099 12.338 1.00 80.38 99 GLN A C 1
ATOM 729 O O . GLN A 1 99 ? -2.703 -16.294 12.934 1.00 80.38 99 GLN A O 1
ATOM 734 N N . ALA A 1 100 ? -0.570 -16.862 12.538 1.00 83.62 100 ALA A N 1
ATOM 735 C CA . ALA A 1 100 ? -0.513 -17.973 13.488 1.00 83.62 100 ALA A CA 1
ATOM 736 C C . ALA A 1 100 ? -0.020 -17.574 14.895 1.00 83.62 100 ALA A C 1
ATOM 738 O O . ALA A 1 100 ? 0.084 -18.438 15.767 1.00 83.62 100 ALA A O 1
ATOM 739 N N . LEU A 1 101 ? 0.317 -16.299 15.132 1.00 82.81 101 LEU A N 1
ATOM 740 C CA . LEU A 1 101 ? 0.726 -15.824 16.455 1.00 82.81 101 LEU A CA 1
ATOM 741 C C . LEU A 1 101 ? -0.483 -15.698 17.386 1.00 82.81 101 LEU A C 1
ATOM 743 O O . LEU A 1 101 ? -1.436 -14.982 17.083 1.00 82.81 101 LEU A O 1
ATOM 747 N N . ASP A 1 102 ? -0.395 -16.299 18.574 1.00 81.94 102 ASP A N 1
ATOM 748 C CA . ASP A 1 102 ? -1.284 -15.928 19.671 1.00 81.94 102 ASP A CA 1
ATOM 749 C C . ASP A 1 102 ? -0.911 -14.527 20.171 1.00 81.94 102 ASP A C 1
ATOM 751 O O . ASP A 1 102 ? 0.064 -14.335 20.903 1.00 81.94 102 ASP A O 1
ATOM 755 N N . VAL A 1 103 ? -1.719 -13.549 19.776 1.00 75.44 103 VAL A N 1
ATOM 756 C CA . VAL A 1 103 ? -1.591 -12.142 20.160 1.00 75.44 103 VAL A CA 1
ATOM 757 C C . VAL A 1 103 ? -1.699 -11.891 21.667 1.00 75.44 103 VAL A C 1
ATOM 759 O O . VAL A 1 103 ? -1.185 -10.875 22.125 1.00 75.44 103 VAL A O 1
ATOM 762 N N . GLN A 1 104 ? -2.297 -12.800 22.448 1.00 77.00 104 GLN A N 1
ATOM 763 C CA . GLN A 1 104 ? -2.332 -12.702 23.915 1.00 77.00 104 GLN A CA 1
ATOM 764 C C . GLN A 1 104 ? -1.004 -13.132 24.561 1.00 77.00 104 GLN A C 1
ATOM 766 O O . GLN A 1 104 ? -0.688 -12.694 25.665 1.00 77.00 104 GLN A O 1
ATOM 771 N N . SER A 1 105 ? -0.201 -13.950 23.871 1.00 79.00 105 SER A N 1
ATOM 772 C CA . SER A 1 105 ? 1.120 -14.394 24.343 1.00 79.00 105 SER A CA 1
ATOM 773 C C . SER A 1 105 ? 2.248 -13.381 24.090 1.00 79.00 105 SER A C 1
ATOM 775 O O . SER A 1 105 ? 3.357 -13.537 24.609 1.00 79.00 105 SER A O 1
ATOM 777 N N . LEU A 1 106 ? 1.997 -12.343 23.283 1.00 79.25 106 LEU A N 1
ATOM 778 C CA . LEU A 1 106 ? 3.015 -11.371 22.891 1.00 79.25 106 LEU A CA 1
ATOM 779 C C . LEU A 1 106 ? 3.356 -10.421 24.045 1.00 79.25 106 LEU A C 1
ATOM 781 O O . LEU A 1 106 ? 2.488 -9.797 24.647 1.00 79.25 106 LEU A O 1
ATOM 785 N N . SER A 1 107 ? 4.652 -10.207 24.284 1.00 80.06 107 SER A N 1
ATOM 786 C CA . SER A 1 107 ? 5.156 -9.283 25.317 1.00 80.06 107 SER A CA 1
ATOM 787 C C . SER A 1 107 ? 4.891 -7.796 25.028 1.00 80.06 107 SER A C 1
ATOM 789 O O . SER A 1 107 ? 5.324 -6.932 25.792 1.00 80.06 107 SER A O 1
ATOM 791 N N . GLN A 1 108 ? 4.242 -7.484 23.904 1.00 71.44 108 GLN A N 1
ATOM 792 C CA . GLN A 1 108 ? 4.034 -6.141 23.378 1.00 71.44 108 GLN A CA 1
ATOM 793 C C . GLN A 1 108 ? 2.698 -6.064 22.607 1.00 71.44 108 GLN A C 1
ATOM 795 O O . GLN A 1 108 ? 2.478 -6.886 21.715 1.00 71.44 108 GLN A O 1
ATOM 800 N N . PRO A 1 109 ? 1.830 -5.068 22.873 1.00 66.06 109 PRO A N 1
ATOM 801 C CA . PRO A 1 109 ? 0.455 -5.008 22.363 1.00 66.06 109 PRO A CA 1
ATOM 802 C C . PRO A 1 109 ? 0.344 -4.442 20.932 1.00 66.06 109 PRO A C 1
ATOM 804 O O . PRO A 1 109 ? -0.622 -3.753 20.611 1.00 66.06 109 PRO A O 1
ATOM 807 N N . TRP A 1 110 ? 1.330 -4.701 20.064 1.00 60.94 110 TRP A N 1
ATOM 808 C CA . TRP A 1 110 ? 1.391 -4.145 18.699 1.00 60.94 110 TRP A CA 1
ATOM 809 C C . TRP A 1 110 ? 1.341 -5.203 17.570 1.00 60.94 110 TRP A C 1
ATOM 811 O O . TRP A 1 110 ? 2.125 -5.097 16.620 1.00 60.94 110 TRP A O 1
ATOM 821 N N . PRO A 1 111 ? 0.468 -6.234 17.609 1.00 64.50 111 PRO A N 1
ATOM 822 C CA . PRO A 1 111 ? 0.251 -7.060 16.428 1.00 64.50 111 PRO A CA 1
ATOM 823 C C . PRO A 1 111 ? -0.373 -6.192 15.327 1.00 64.50 111 PRO A C 1
ATOM 825 O O . PRO A 1 111 ? -1.426 -5.584 15.504 1.00 64.50 111 PRO A O 1
ATOM 828 N N . VAL A 1 112 ? 0.316 -6.103 14.192 1.00 63.91 112 VAL A N 1
ATOM 829 C CA . VAL A 1 112 ? -0.153 -5.387 13.005 1.00 63.91 112 VAL A CA 1
ATOM 830 C C . VAL A 1 112 ? -0.497 -6.431 11.955 1.00 63.91 112 VAL A C 1
ATOM 832 O O . VAL A 1 112 ? 0.404 -7.079 11.417 1.00 63.91 112 VAL A O 1
ATOM 835 N N . ASP A 1 113 ? -1.788 -6.585 11.667 1.00 65.75 113 ASP A N 1
ATOM 836 C CA . ASP A 1 113 ? -2.265 -7.552 10.681 1.00 65.75 113 ASP A CA 1
ATOM 837 C C . ASP A 1 113 ? -1.631 -7.313 9.306 1.00 65.75 113 ASP A C 1
ATOM 839 O O . ASP A 1 113 ? -1.470 -6.176 8.839 1.00 65.75 113 ASP A O 1
ATOM 843 N N . PHE A 1 114 ? -1.260 -8.411 8.649 1.00 70.25 114 PHE A N 1
ATOM 844 C CA . PHE A 1 114 ? -0.483 -8.400 7.418 1.00 70.25 114 PHE A CA 1
ATOM 845 C C . PHE A 1 114 ? -1.009 -9.433 6.416 1.00 70.25 114 PHE A C 1
ATOM 847 O O . PHE A 1 114 ? -0.861 -10.644 6.610 1.00 70.25 114 PHE A O 1
ATOM 854 N N . SER A 1 115 ? -1.540 -8.938 5.297 1.00 66.25 115 SER A N 1
ATOM 855 C CA . SER A 1 115 ? -2.047 -9.742 4.184 1.00 66.25 115 SER A CA 1
ATOM 856 C C . SER A 1 115 ? -1.222 -9.491 2.920 1.00 66.25 115 SER A C 1
ATOM 858 O O . SER A 1 115 ? -1.101 -8.368 2.419 1.00 66.25 115 SER A O 1
ATOM 860 N N . PHE A 1 116 ? -0.640 -10.552 2.362 1.00 66.69 116 PHE A N 1
ATOM 861 C CA . PHE A 1 116 ? 0.006 -10.482 1.053 1.00 66.69 116 PHE A CA 1
ATOM 862 C C . PHE A 1 116 ? -1.029 -10.677 -0.064 1.00 66.69 116 PHE A C 1
ATOM 864 O O . PHE A 1 116 ? -1.582 -11.760 -0.213 1.00 66.69 116 PHE A O 1
ATOM 871 N N . LEU A 1 117 ? -1.258 -9.638 -0.873 1.00 65.62 117 LEU A N 1
ATOM 872 C CA . LEU A 1 117 ? -2.110 -9.691 -2.062 1.00 65.62 117 LEU A CA 1
ATOM 873 C C . LEU A 1 117 ? -1.243 -9.850 -3.314 1.00 65.62 117 LEU A C 1
ATOM 875 O O . LEU A 1 117 ? -0.618 -8.899 -3.797 1.00 65.62 117 LEU A O 1
ATOM 879 N N . GLU A 1 118 ? -1.199 -11.056 -3.873 1.00 59.94 118 GLU A N 1
ATOM 880 C CA . GLU A 1 118 ? -0.396 -11.353 -5.069 1.00 59.94 118 GLU A CA 1
ATOM 881 C C . GLU A 1 118 ? -0.868 -10.570 -6.317 1.00 59.94 118 GLU A C 1
ATOM 883 O O . GLU A 1 118 ? -0.073 -10.222 -7.199 1.00 59.94 118 GLU A O 1
ATOM 888 N N . GLN A 1 119 ? -2.147 -10.191 -6.316 1.00 60.16 119 GLN A N 1
ATOM 889 C CA . GLN A 1 119 ? -2.801 -9.274 -7.245 1.00 60.16 119 GLN A CA 1
ATOM 890 C C . GLN A 1 119 ? -3.205 -8.022 -6.455 1.00 60.16 119 GLN A C 1
ATOM 892 O O . GLN A 1 119 ? -4.122 -8.074 -5.643 1.00 60.16 119 GLN A O 1
ATOM 897 N N . GLY A 1 120 ? -2.450 -6.933 -6.612 1.00 62.66 120 GLY A N 1
ATOM 898 C CA . GLY A 1 120 ? -2.615 -5.716 -5.811 1.00 62.66 120 GLY A CA 1
ATOM 899 C C . GLY A 1 120 ? -3.292 -4.597 -6.591 1.00 62.66 120 GLY A C 1
ATOM 900 O O . GLY A 1 120 ? -4.486 -4.650 -6.846 1.00 62.66 120 GLY A O 1
ATOM 901 N N . VAL A 1 121 ? -2.478 -3.605 -6.953 1.00 59.81 121 VAL A N 1
ATOM 902 C CA . VAL A 1 121 ? -2.818 -2.522 -7.878 1.00 59.81 121 VAL A CA 1
ATOM 903 C C . VAL A 1 121 ? -2.458 -2.962 -9.293 1.00 59.81 121 VAL A C 1
ATOM 905 O O . VAL A 1 121 ? -1.354 -3.488 -9.494 1.00 59.81 121 VAL A O 1
ATOM 908 N N . PHE A 1 122 ? -3.405 -2.775 -10.210 1.00 57.56 122 PHE A N 1
ATOM 909 C CA . PHE A 1 122 ? -3.289 -3.028 -11.648 1.00 57.56 122 PHE A CA 1
ATOM 910 C C . PHE A 1 122 ? -2.852 -1.763 -12.393 1.00 57.56 122 PHE A C 1
ATOM 912 O O . PHE A 1 122 ? -3.258 -0.666 -11.946 1.00 57.56 122 PHE A O 1
#

Solvent-accessible surface area (backbone atoms only — not comparable to full-atom values): 7118 Å² total; per-residue (Å²): 55,37,39,29,48,91,75,86,86,68,84,64,86,92,72,99,66,84,49,51,47,59,64,55,51,35,56,34,51,75,40,29,65,76,21,40,84,48,74,55,59,25,62,25,52,55,44,63,39,90,97,73,43,46,40,67,50,78,55,101,55,28,25,33,33,45,34,33,28,86,91,63,55,68,30,49,39,38,40,52,38,53,89,53,103,52,53,67,64,51,43,49,52,51,27,55,53,61,74,68,53,63,73,85,77,48,98,55,100,72,87,73,50,53,35,52,27,65,69,41,77,103

Mean predicted aligned error: 9.19 Å

pLDDT: mean 77.48, std 16.69, range [35.38, 95.12]

Secondary structure (DSSP, 8-state):
-EEE-SS-----------PPPHHHHHHHTT-HHHH-SSTTGGG-EEPEETTTEE--EEETTEEEEEEE-TTS-EEEEEEE-S--TTHHHHHHHHHHHHHTS-TTS-SSS-----EE-SS---

Sequence (122 aa):
MAVSAGGHSTTGASGVRKFPTGANYAEALQHPELCFRDADLQRGTVRQVPVLGPKAISGNFASVFSLTTRDGQRYALKCFTRDASAMSSRYAAVSATLQALDVQSLSQPWPVDFSFLEQGVF

Radius of gyration: 14.67 Å; Cα contacts (8 Å, |Δi|>4): 205; chains: 1; bounding box: 30×37×41 Å